Protein AF-A0A371HUL1-F1 (afdb_monomer_lite)

Radius of gyration: 13.03 Å; chains: 1; bounding box: 33×28×36 Å

pLDDT: mean 73.11, std 16.74, range [30.86, 92.0]

Foldseek 3Di:
DPPPFPFDQDPPDDDPDLVQFADDPDWDQDPVRDIFDFSHKNFQDWDDDPPDTDGWMWGWTFDCDVPDPTRITITTD

InterPro domains:
  IPR021109 Aspartic peptidase domain superfamily [G3DSA:2.40.70.10] (13-77)

Sequence (77 aa):
MDLTLEVSRPKHFCVPQLRDLEPTRMVIQLTNKSVVQPLGVLKDVLIQVNELIFLADFYVLDMEDELSGEGFALILG

Organism: Mucuna pruriens (NCBI:txid157652)

Structure (mmCIF, N/CA/C/O backbone):
data_AF-A0A371HUL1-F1
#
_entry.id   AF-A0A371HUL1-F1
#
loop_
_atom_site.group_PDB
_atom_site.id
_atom_site.type_symbol
_atom_site.label_atom_id
_atom_site.label_alt_id
_atom_site.label_comp_id
_atom_site.label_asym_id
_atom_site.label_entity_id
_atom_site.label_seq_id
_atom_site.pdbx_PDB_ins_code
_atom_site.Cartn_x
_atom_site.Cartn_y
_atom_site.Cartn_z
_atom_site.occupancy
_atom_site.B_iso_or_equiv
_atom_site.auth_seq_id
_atom_site.auth_comp_id
_atom_site.auth_asym_id
_atom_site.auth_atom_id
_atom_site.pdbx_PDB_model_num
ATOM 1 N N . MET A 1 1 ? -12.927 15.062 -5.598 1.00 31.16 1 MET A N 1
ATOM 2 C CA . MET A 1 1 ? -12.401 14.582 -4.306 1.00 31.16 1 MET A CA 1
ATOM 3 C C . MET A 1 1 ? -10.962 14.198 -4.582 1.00 31.16 1 MET A C 1
ATOM 5 O O . MET A 1 1 ? -10.677 13.032 -4.798 1.00 31.16 1 MET A O 1
ATOM 9 N N . ASP A 1 2 ? -10.091 15.192 -4.730 1.00 34.19 2 ASP A N 1
ATOM 10 C CA . ASP A 1 2 ? -8.668 14.947 -4.947 1.00 34.19 2 ASP A CA 1
ATOM 11 C C . ASP A 1 2 ? -8.068 14.585 -3.591 1.00 34.19 2 ASP A C 1
ATOM 13 O O . ASP A 1 2 ? -7.830 15.454 -2.754 1.00 34.19 2 ASP A O 1
ATOM 17 N N . LEU A 1 3 ? -7.949 13.284 -3.320 1.00 36.88 3 LEU A N 1
ATOM 18 C CA . LEU A 1 3 ? -7.270 12.799 -2.128 1.00 36.88 3 LEU A CA 1
ATOM 19 C C . LEU A 1 3 ? -5.768 12.908 -2.409 1.00 36.88 3 LEU A C 1
ATOM 21 O O . LEU A 1 3 ? -5.202 12.099 -3.142 1.00 36.88 3 LEU A O 1
ATOM 25 N N . THR A 1 4 ? -5.137 13.964 -1.902 1.00 30.86 4 THR A N 1
ATOM 26 C CA . THR A 1 4 ? -3.683 14.136 -1.945 1.00 30.86 4 THR A CA 1
ATOM 27 C C . THR A 1 4 ? -3.042 12.936 -1.249 1.00 30.86 4 THR A C 1
ATOM 29 O O . THR A 1 4 ? -3.096 12.827 -0.027 1.00 30.86 4 THR A O 1
ATOM 32 N N . LEU A 1 5 ? -2.483 12.006 -2.027 1.00 43.47 5 LEU A N 1
ATOM 33 C CA . LEU A 1 5 ? -1.755 10.850 -1.511 1.00 43.47 5 LEU A CA 1
ATOM 34 C C . LEU A 1 5 ? -0.436 11.347 -0.915 1.00 43.47 5 LEU A C 1
ATOM 36 O O . LEU A 1 5 ? 0.559 11.513 -1.622 1.00 43.47 5 LEU A O 1
ATOM 40 N N . GLU A 1 6 ? -0.430 11.644 0.381 1.00 45.09 6 GLU A N 1
ATOM 41 C CA . GLU A 1 6 ? 0.810 11.909 1.101 1.00 45.09 6 GLU A CA 1
ATOM 42 C C . GLU A 1 6 ? 1.588 10.596 1.214 1.00 45.09 6 GLU A C 1
ATOM 44 O O . GLU A 1 6 ? 1.295 9.736 2.044 1.00 45.09 6 GLU A O 1
ATOM 49 N N . VAL A 1 7 ? 2.583 10.427 0.339 1.00 52.34 7 VAL A N 1
ATOM 50 C CA . VAL A 1 7 ? 3.576 9.355 0.440 1.00 52.34 7 VAL A CA 1
ATOM 51 C C . VAL A 1 7 ? 4.411 9.627 1.688 1.00 52.34 7 VAL A C 1
ATOM 53 O O . VAL A 1 7 ? 5.400 10.359 1.664 1.00 52.34 7 VAL A O 1
ATOM 56 N N . SER A 1 8 ? 3.973 9.079 2.815 1.00 44.09 8 SER A N 1
ATOM 57 C CA . SER A 1 8 ? 4.709 9.161 4.068 1.00 44.09 8 SER A CA 1
ATOM 58 C C . SER A 1 8 ? 5.733 8.032 4.114 1.00 44.09 8 SER A C 1
ATOM 60 O O . SER A 1 8 ? 5.367 6.864 4.017 1.00 44.09 8 SER A O 1
ATOM 62 N N . ARG A 1 9 ? 7.021 8.370 4.266 1.00 53.38 9 ARG A N 1
ATOM 63 C CA . ARG A 1 9 ? 8.080 7.398 4.583 1.00 53.38 9 ARG A CA 1
ATOM 64 C C . ARG A 1 9 ? 7.939 7.014 6.061 1.00 53.38 9 ARG A C 1
ATOM 66 O O . ARG A 1 9 ? 8.323 7.817 6.922 1.00 53.38 9 ARG A O 1
ATOM 73 N N . PRO A 1 10 ? 7.395 5.834 6.402 1.00 49.66 10 PRO A N 1
ATOM 74 C CA . PRO A 1 10 ? 7.148 5.503 7.790 1.00 49.66 10 PRO A CA 1
ATOM 75 C C . PRO A 1 10 ? 8.476 5.141 8.459 1.00 49.66 10 PRO A C 1
ATOM 77 O O . PRO A 1 10 ? 9.120 4.160 8.107 1.00 49.66 10 PRO A O 1
ATOM 80 N N . LYS A 1 11 ? 8.891 5.917 9.464 1.00 51.03 11 LYS A N 1
ATOM 81 C CA . LYS A 1 11 ? 10.164 5.695 10.181 1.00 51.03 11 LYS A CA 1
ATOM 82 C C . LYS A 1 11 ? 10.143 4.494 11.144 1.00 51.03 11 LYS A C 1
ATOM 84 O O . LYS A 1 11 ? 11.176 4.163 11.715 1.00 51.03 11 LYS A O 1
ATOM 89 N N . HIS A 1 12 ? 8.985 3.853 11.325 1.00 53.44 12 HIS A N 1
ATOM 90 C CA . HIS A 1 12 ? 8.772 2.753 12.277 1.00 53.44 12 HIS A CA 1
ATOM 91 C C . HIS A 1 12 ? 8.022 1.554 11.685 1.00 53.44 12 HIS A C 1
ATOM 93 O O . HIS A 1 12 ? 7.530 0.711 12.431 1.00 53.44 12 HIS A O 1
ATOM 99 N N . PHE A 1 13 ? 7.929 1.462 10.359 1.00 53.03 13 PHE A N 1
ATOM 100 C CA . PHE A 1 13 ? 7.274 0.336 9.707 1.00 53.03 13 PHE A CA 1
ATOM 101 C C . PHE A 1 13 ? 8.326 -0.581 9.088 1.00 53.03 13 PHE A C 1
ATOM 103 O O . PHE A 1 13 ? 9.039 -0.191 8.167 1.00 53.03 13 PHE A O 1
ATOM 110 N N . CYS A 1 14 ? 8.445 -1.795 9.622 1.00 57.69 14 CYS A N 1
ATOM 111 C CA . CYS A 1 14 ? 9.186 -2.854 8.955 1.00 57.69 14 CYS A CA 1
ATOM 112 C C . CYS A 1 14 ? 8.269 -3.409 7.865 1.00 57.69 14 CYS A C 1
ATOM 114 O O . CYS A 1 14 ? 7.176 -3.883 8.173 1.00 57.69 14 CYS A O 1
ATOM 116 N N . VAL A 1 15 ? 8.677 -3.288 6.601 1.00 59.56 15 VAL A N 1
ATOM 117 C CA . VAL A 1 15 ? 7.909 -3.857 5.491 1.00 59.56 15 VAL A CA 1
ATOM 118 C C . VAL A 1 15 ? 7.866 -5.377 5.690 1.00 59.56 15 VAL A C 1
ATOM 120 O O . VAL A 1 15 ? 8.928 -5.975 5.894 1.00 59.56 15 VAL A O 1
ATOM 123 N N . PRO A 1 16 ? 6.674 -6.004 5.681 1.00 62.69 16 PRO A N 1
ATOM 124 C CA . PRO A 1 16 ? 6.554 -7.456 5.731 1.00 62.69 16 PRO A CA 1
ATOM 125 C C . PRO A 1 16 ? 7.383 -8.097 4.621 1.00 62.69 16 PRO A C 1
ATOM 127 O O . PRO A 1 16 ? 7.634 -7.477 3.583 1.00 62.69 16 PRO A O 1
ATOM 130 N N . GLN A 1 17 ? 7.806 -9.346 4.805 1.00 65.88 17 GLN A N 1
ATOM 131 C CA . GLN A 1 17 ? 8.490 -10.038 3.715 1.00 65.88 17 GLN A CA 1
ATOM 132 C C . GLN A 1 17 ? 7.535 -10.091 2.516 1.00 65.88 17 GLN A C 1
ATOM 134 O O . GLN A 1 17 ? 6.334 -10.239 2.709 1.00 65.88 17 GLN A O 1
ATOM 139 N N . LEU A 1 18 ? 8.034 -10.021 1.275 1.00 67.31 18 LEU A N 1
ATOM 140 C CA . LEU A 1 18 ? 7.182 -10.025 0.066 1.00 67.31 18 LEU A CA 1
ATOM 141 C C . LEU A 1 18 ? 6.154 -11.173 0.022 1.00 67.31 18 LEU A C 1
ATOM 143 O O . LEU A 1 18 ? 5.158 -11.083 -0.685 1.00 67.31 18 LEU A O 1
ATOM 147 N N . ARG A 1 19 ? 6.391 -12.253 0.776 1.00 71.06 19 ARG A N 1
ATOM 148 C CA . ARG A 1 19 ? 5.476 -13.392 0.933 1.00 71.06 19 ARG A CA 1
ATOM 149 C C . ARG A 1 19 ? 4.181 -13.060 1.672 1.00 71.06 19 ARG A C 1
ATOM 151 O O . ARG A 1 19 ? 3.202 -13.766 1.471 1.00 71.06 19 ARG A O 1
ATOM 158 N N . ASP A 1 20 ? 4.196 -12.038 2.516 1.00 81.69 20 ASP A N 1
ATOM 159 C CA . ASP A 1 20 ? 3.055 -11.614 3.328 1.00 81.69 20 ASP A CA 1
ATOM 160 C C . ASP A 1 20 ? 2.159 -10.620 2.569 1.00 81.69 20 ASP A C 1
ATOM 162 O O . ASP A 1 20 ? 1.118 -10.204 3.074 1.00 81.69 20 ASP A O 1
ATOM 166 N N . LEU A 1 21 ? 2.571 -10.213 1.362 1.00 86.81 21 LEU A N 1
ATOM 167 C CA . LEU A 1 21 ? 1.790 -9.342 0.499 1.00 86.81 21 LEU A CA 1
ATOM 168 C C . LEU A 1 21 ? 0.840 -10.161 -0.366 1.00 86.81 21 LEU A C 1
ATOM 170 O O . LEU A 1 21 ? 1.245 -11.092 -1.065 1.00 86.81 21 LEU A O 1
ATOM 174 N N . GLU A 1 22 ? -0.418 -9.740 -0.401 1.00 88.75 22 GLU A N 1
ATOM 175 C CA . GLU A 1 22 ? -1.388 -10.279 -1.340 1.00 88.75 22 GLU A CA 1
ATOM 176 C C . GLU A 1 22 ? -1.066 -9.764 -2.753 1.00 88.75 22 GLU A C 1
ATOM 178 O O . GLU A 1 22 ? -1.015 -8.543 -2.966 1.00 88.75 22 GLU A O 1
ATOM 183 N N . PRO A 1 23 ? -0.856 -10.651 -3.744 1.00 87.12 23 PRO A N 1
ATOM 184 C CA . PRO A 1 23 ? -0.563 -10.233 -5.107 1.00 87.12 23 PRO A CA 1
ATOM 185 C C . PRO A 1 23 ? -1.686 -9.366 -5.677 1.00 87.12 23 PRO A C 1
ATOM 187 O O . PRO A 1 23 ? -2.867 -9.705 -5.582 1.00 87.12 23 PRO A O 1
ATOM 190 N N . THR A 1 24 ? -1.321 -8.276 -6.349 1.00 86.25 24 THR A N 1
ATOM 191 C CA . THR A 1 24 ? -2.283 -7.405 -7.030 1.00 86.25 24 THR A CA 1
ATOM 192 C C . THR A 1 24 ? -1.911 -7.178 -8.489 1.00 86.25 24 THR A C 1
ATOM 194 O O . THR A 1 24 ? -0.742 -7.157 -8.868 1.00 86.25 24 THR A O 1
ATOM 197 N N . ARG A 1 25 ? -2.937 -7.014 -9.330 1.00 87.75 25 ARG A N 1
ATOM 198 C CA . ARG A 1 25 ? -2.804 -6.617 -10.744 1.00 87.75 25 ARG A CA 1
ATOM 199 C C . ARG A 1 25 ? -3.123 -5.137 -10.959 1.00 87.75 25 ARG A C 1
ATOM 201 O O . ARG A 1 25 ? -3.339 -4.711 -12.090 1.00 87.75 25 ARG A O 1
ATOM 208 N N . MET A 1 26 ? -3.220 -4.374 -9.874 1.00 85.19 26 MET A N 1
ATOM 209 C CA . MET A 1 26 ? -3.471 -2.943 -9.930 1.00 85.19 26 MET A CA 1
ATOM 210 C C . MET A 1 26 ? -2.242 -2.196 -10.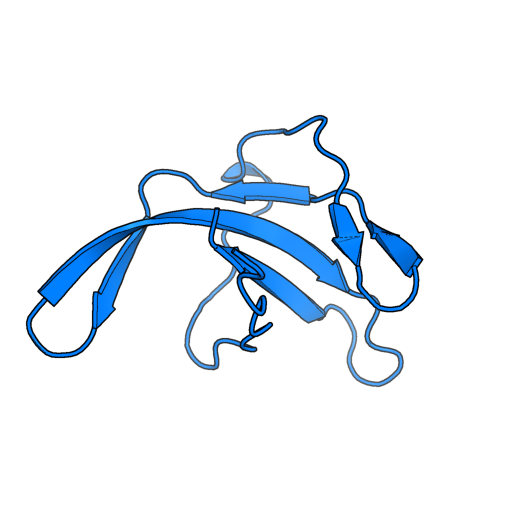451 1.00 85.19 26 MET A C 1
ATOM 212 O O . MET A 1 26 ? -1.107 -2.629 -10.276 1.00 85.19 26 MET A O 1
ATOM 216 N N . VAL A 1 27 ? -2.489 -1.053 -11.081 1.00 86.00 27 VAL A N 1
ATOM 217 C CA . VAL A 1 27 ? -1.464 -0.132 -11.560 1.00 86.00 27 VAL A CA 1
ATOM 218 C C . VAL A 1 27 ? -1.822 1.256 -11.048 1.00 86.00 27 VAL A C 1
ATOM 220 O O . VAL A 1 27 ? -2.983 1.659 -11.134 1.00 86.00 27 VAL A O 1
ATOM 223 N N . ILE A 1 28 ? -0.843 1.974 -10.503 1.00 85.25 28 ILE A N 1
ATOM 224 C CA . ILE A 1 28 ? -1.038 3.309 -9.937 1.00 85.25 28 ILE A CA 1
ATOM 225 C C . ILE A 1 28 ? -0.330 4.319 -10.832 1.00 85.25 28 ILE A C 1
ATOM 227 O O . ILE A 1 28 ? 0.853 4.177 -11.143 1.00 85.25 28 ILE A O 1
ATOM 231 N N . GLN A 1 29 ? -1.065 5.347 -11.247 1.00 86.81 29 GLN A N 1
ATOM 232 C CA . GLN A 1 29 ? -0.496 6.491 -11.939 1.00 86.81 29 GLN A CA 1
ATOM 233 C C . GLN A 1 29 ? -0.240 7.607 -10.929 1.00 86.81 29 GLN A C 1
ATOM 235 O O . GLN A 1 29 ? -1.162 8.090 -10.275 1.00 86.81 29 GLN A O 1
ATOM 240 N N . LEU A 1 30 ? 1.020 8.009 -10.810 1.00 82.69 30 LEU A N 1
ATOM 241 C CA . LEU A 1 30 ? 1.441 9.092 -9.932 1.00 82.69 30 LEU A CA 1
ATOM 242 C C . LEU A 1 30 ? 1.248 10.457 -10.616 1.00 82.69 30 LEU A C 1
ATOM 244 O O . LEU A 1 30 ? 1.129 10.561 -11.840 1.00 82.69 30 LEU A O 1
ATOM 248 N N . THR A 1 31 ? 1.261 11.540 -9.836 1.00 82.19 31 THR A N 1
ATOM 249 C CA . THR A 1 31 ? 1.077 12.917 -10.344 1.00 82.19 31 THR A CA 1
ATOM 250 C C . THR A 1 31 ? 2.201 13.363 -11.286 1.00 82.19 31 THR A C 1
ATOM 252 O O . THR A 1 31 ? 1.985 14.178 -12.183 1.00 82.19 31 THR A O 1
ATOM 255 N N . ASN A 1 32 ? 3.396 12.783 -11.148 1.00 81.88 32 ASN A N 1
ATOM 256 C CA . ASN A 1 32 ? 4.509 12.947 -12.094 1.00 81.88 32 ASN A CA 1
ATOM 257 C C . ASN A 1 32 ? 4.298 12.164 -13.411 1.00 81.88 32 ASN A C 1
ATOM 259 O O . ASN A 1 32 ? 5.184 12.149 -14.262 1.00 81.88 32 ASN A O 1
ATOM 263 N N . LYS A 1 33 ? 3.132 11.523 -13.578 1.00 83.06 33 LYS A N 1
ATOM 264 C CA . LYS A 1 33 ? 2.745 10.660 -14.699 1.00 83.06 33 LYS A CA 1
ATOM 265 C C . LYS A 1 33 ? 3.560 9.372 -14.815 1.00 83.06 33 LYS A C 1
ATOM 267 O O . LYS A 1 33 ? 3.409 8.674 -15.816 1.00 83.06 33 LYS A O 1
ATOM 272 N N . SER A 1 34 ? 4.387 9.035 -13.825 1.00 81.50 34 SER A N 1
ATOM 273 C CA . SER A 1 34 ? 4.982 7.707 -13.767 1.00 81.50 34 SER A CA 1
ATOM 274 C C . SER A 1 34 ? 3.910 6.684 -13.411 1.00 81.50 34 SER A C 1
ATOM 276 O O . SER A 1 34 ? 2.913 6.979 -12.746 1.00 81.50 34 SER A O 1
ATOM 278 N N . VAL A 1 35 ? 4.114 5.474 -13.910 1.00 84.19 35 VAL A N 1
ATOM 279 C CA . VAL A 1 35 ? 3.210 4.351 -13.722 1.00 84.19 35 VAL A CA 1
ATOM 280 C C . VAL A 1 35 ? 3.970 3.313 -12.919 1.00 84.19 35 VAL A C 1
ATOM 282 O O . VAL A 1 35 ? 5.048 2.893 -13.333 1.00 84.19 35 VAL A O 1
ATOM 285 N N . VAL A 1 36 ? 3.429 2.936 -11.765 1.00 83.75 36 VAL A N 1
ATOM 286 C CA . VAL A 1 36 ? 4.053 1.982 -10.846 1.00 83.75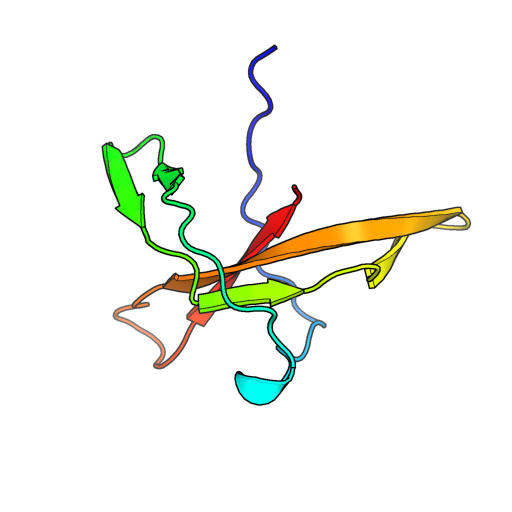 36 VAL A CA 1
ATOM 287 C C . VAL A 1 36 ? 3.108 0.815 -10.600 1.00 83.75 36 VAL A C 1
ATOM 289 O O . VAL A 1 36 ? 1.900 0.994 -10.419 1.00 83.75 36 VAL A O 1
ATOM 292 N N . GLN A 1 37 ? 3.663 -0.392 -10.616 1.00 87.44 37 GLN A N 1
ATOM 293 C CA . GLN A 1 37 ? 2.952 -1.591 -10.203 1.00 87.44 37 GLN A CA 1
ATOM 294 C C . GLN A 1 37 ? 3.326 -1.885 -8.746 1.00 87.44 37 GLN A C 1
ATOM 296 O O . GLN A 1 37 ? 4.513 -2.034 -8.457 1.00 87.44 37 GLN A O 1
ATOM 301 N N . PRO A 1 38 ? 2.352 -1.963 -7.823 1.00 87.88 38 PRO A N 1
ATOM 302 C CA . PRO A 1 38 ? 2.632 -2.383 -6.462 1.00 87.88 38 PRO A CA 1
ATOM 303 C C . PRO A 1 38 ? 3.192 -3.803 -6.420 1.00 87.88 38 PRO A C 1
ATOM 305 O O . PRO A 1 38 ? 2.757 -4.675 -7.174 1.00 87.88 38 PRO A O 1
ATOM 308 N N . LEU A 1 39 ? 4.098 -4.044 -5.479 1.00 88.00 39 LEU A N 1
ATOM 309 C CA . LEU A 1 39 ? 4.590 -5.378 -5.140 1.00 88.00 39 LEU A CA 1
ATOM 310 C C . LEU A 1 39 ? 3.468 -6.253 -4.572 1.00 88.00 39 LEU A C 1
ATOM 312 O O . LEU A 1 39 ? 3.448 -7.462 -4.783 1.00 88.00 39 LEU 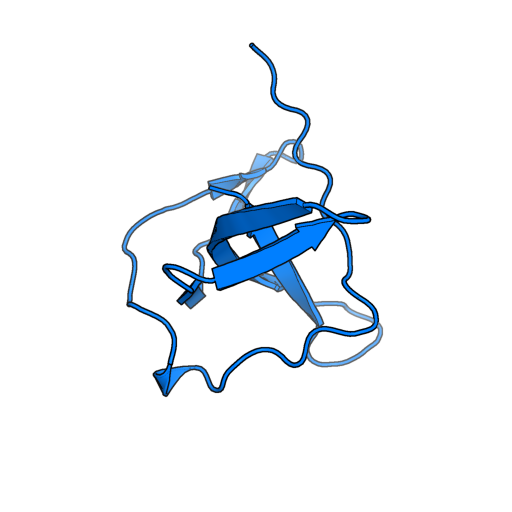A O 1
ATOM 316 N N . GLY A 1 40 ? 2.510 -5.628 -3.889 1.00 89.12 40 GLY A N 1
ATOM 317 C CA . GLY A 1 40 ? 1.313 -6.279 -3.385 1.00 89.12 40 GLY A CA 1
ATOM 318 C C . GLY A 1 40 ? 0.526 -5.382 -2.440 1.00 89.12 40 GLY A C 1
ATOM 319 O O . GLY A 1 40 ? 0.823 -4.191 -2.292 1.00 89.12 40 GLY A O 1
ATOM 320 N N . VAL A 1 41 ? -0.497 -5.966 -1.825 1.00 88.38 41 VAL A N 1
ATOM 321 C CA . VAL A 1 41 ? -1.355 -5.307 -0.840 1.00 88.38 41 VAL A CA 1
ATOM 322 C C . VAL A 1 41 ? -1.141 -5.955 0.512 1.00 88.38 41 VAL A C 1
ATOM 324 O O . VAL A 1 41 ? -1.196 -7.176 0.640 1.00 88.38 41 VAL A O 1
ATOM 327 N N . LEU A 1 42 ? -0.939 -5.130 1.526 1.00 87.00 42 LEU A N 1
ATOM 328 C CA . LEU A 1 42 ? -1.006 -5.544 2.910 1.00 87.00 42 LEU A CA 1
ATOM 329 C C . LEU A 1 42 ? -2.405 -5.225 3.433 1.00 87.00 42 LEU A C 1
ATOM 331 O O . LEU A 1 42 ? -2.780 -4.056 3.499 1.00 87.00 42 LEU A O 1
ATOM 335 N N . LYS A 1 43 ? -3.181 -6.262 3.742 1.00 87.31 43 LYS A N 1
ATOM 336 C CA . LYS A 1 43 ? -4.586 -6.128 4.134 1.00 87.31 43 LYS A CA 1
ATOM 337 C C . LYS A 1 43 ? -4.777 -6.081 5.641 1.00 87.31 43 LYS A C 1
ATOM 339 O O . LYS A 1 43 ? -3.971 -6.650 6.377 1.00 87.31 43 LYS A O 1
ATOM 344 N N . ASP A 1 44 ? -5.875 -5.458 6.065 1.00 87.12 44 ASP A N 1
ATOM 345 C CA . ASP A 1 44 ? -6.376 -5.477 7.445 1.00 87.12 44 ASP A CA 1
ATOM 346 C C . ASP A 1 44 ? -5.324 -5.029 8.481 1.00 87.12 44 ASP A C 1
ATOM 348 O O . ASP A 1 44 ? -5.226 -5.555 9.595 1.00 87.12 44 ASP A O 1
ATOM 352 N N . VAL A 1 45 ? -4.511 -4.034 8.121 1.00 83.56 45 VAL A N 1
ATOM 353 C CA . VAL A 1 45 ? -3.466 -3.504 8.997 1.00 83.56 45 VAL A CA 1
ATOM 354 C C . VAL A 1 45 ? -4.083 -2.550 10.000 1.00 83.56 45 VAL A C 1
ATOM 356 O O . VAL A 1 45 ? -4.752 -1.585 9.635 1.00 83.56 45 VAL A O 1
ATOM 359 N N . LEU A 1 46 ? -3.809 -2.788 11.280 1.00 85.50 46 LEU A N 1
ATOM 360 C CA . LEU A 1 46 ? -4.210 -1.891 12.355 1.00 85.50 46 LEU A CA 1
ATOM 361 C C . LEU A 1 46 ? -3.230 -0.717 12.453 1.00 85.50 46 LEU A C 1
ATOM 363 O O . LEU A 1 46 ? -2.078 -0.884 12.854 1.00 85.50 46 LEU A O 1
ATOM 367 N N . ILE A 1 47 ? -3.700 0.481 12.123 1.00 82.44 47 ILE A N 1
ATOM 368 C CA . ILE A 1 47 ? -2.979 1.737 12.318 1.00 82.44 47 ILE A CA 1
ATOM 369 C C . ILE A 1 47 ? -3.528 2.410 13.565 1.00 82.44 47 ILE A C 1
ATOM 371 O O . ILE A 1 47 ? -4.726 2.677 13.664 1.00 82.44 47 ILE A O 1
ATOM 375 N N . GLN A 1 48 ? -2.644 2.740 14.498 1.00 82.50 48 GLN A N 1
ATOM 376 C CA . GLN A 1 48 ? -2.999 3.573 15.634 1.00 82.50 48 GLN A CA 1
ATOM 377 C C . GLN A 1 48 ? -2.674 5.040 15.336 1.00 82.50 48 GLN A C 1
ATOM 379 O O . GLN A 1 48 ? -1.526 5.386 15.056 1.00 82.50 48 GLN A O 1
ATOM 384 N N . VAL A 1 49 ? -3.679 5.908 15.440 1.00 80.62 49 VAL A N 1
ATOM 385 C CA . VAL A 1 49 ? -3.527 7.365 15.372 1.00 80.62 49 VAL A CA 1
ATOM 386 C C . VAL A 1 49 ? -4.065 7.945 16.672 1.00 80.62 49 VAL A C 1
ATOM 388 O O . VAL A 1 49 ? -5.271 7.946 16.922 1.00 80.62 49 VAL A O 1
ATOM 391 N N . ASN A 1 50 ? -3.153 8.433 17.513 1.00 87.62 50 ASN A N 1
ATOM 392 C CA . ASN A 1 50 ? -3.438 8.824 18.894 1.00 87.62 50 ASN A CA 1
ATOM 393 C C . ASN A 1 50 ? -4.069 7.656 19.683 1.00 87.62 50 ASN A C 1
ATOM 395 O O . ASN A 1 50 ? -3.441 6.615 19.867 1.00 87.62 50 ASN A O 1
ATOM 399 N N . GLU A 1 51 ? -5.308 7.820 20.142 1.00 92.00 51 GLU A N 1
ATOM 400 C CA . GLU A 1 51 ? -6.050 6.823 20.924 1.00 92.00 51 GLU A CA 1
ATOM 401 C C . GLU A 1 51 ? -7.000 5.972 20.064 1.00 92.00 51 GLU A C 1
ATOM 403 O O . GLU A 1 51 ? -7.704 5.112 20.588 1.00 92.00 51 GLU A O 1
ATOM 408 N N . LEU A 1 52 ? -7.036 6.196 18.745 1.00 86.62 52 LEU A N 1
ATOM 409 C CA . LEU A 1 52 ? -7.919 5.484 17.821 1.00 86.62 52 LEU A CA 1
ATOM 410 C C . LEU A 1 52 ? -7.142 4.453 17.003 1.00 86.62 52 LEU A C 1
ATOM 412 O O . LEU A 1 52 ? -6.014 4.708 16.580 1.00 86.62 52 LEU A O 1
ATOM 416 N N . ILE A 1 53 ? -7.771 3.302 16.760 1.00 86.88 53 ILE A N 1
ATOM 417 C CA . ILE A 1 53 ? -7.233 2.221 15.932 1.00 86.88 53 ILE A CA 1
ATOM 418 C C . ILE A 1 53 ? -8.123 2.065 14.702 1.00 86.88 53 ILE A C 1
ATOM 420 O O . ILE A 1 53 ? -9.341 1.925 14.825 1.00 86.88 53 ILE A O 1
ATOM 424 N N . PHE A 1 54 ? -7.502 2.063 13.529 1.00 84.88 54 PHE A N 1
ATOM 425 C CA . PHE A 1 54 ? -8.163 1.904 12.242 1.00 84.88 54 PHE A CA 1
ATOM 426 C C . PHE A 1 54 ? -7.621 0.676 11.528 1.00 84.88 54 PHE A C 1
ATOM 428 O O . PHE A 1 54 ? -6.413 0.465 11.507 1.00 84.88 54 PHE A O 1
ATOM 435 N N . LEU A 1 55 ? -8.512 -0.110 10.931 1.00 86.69 55 LEU A N 1
ATOM 436 C CA . LEU A 1 55 ? -8.133 -1.099 9.928 1.00 86.69 55 LEU A CA 1
ATOM 437 C C . LEU A 1 55 ? -7.981 -0.402 8.580 1.00 86.69 55 LEU A C 1
ATOM 439 O O . LEU A 1 55 ? -8.823 0.418 8.211 1.00 86.69 55 LEU A O 1
ATOM 443 N N . ALA A 1 56 ? -6.911 -0.730 7.872 1.00 85.25 56 ALA A N 1
ATOM 444 C CA . ALA A 1 56 ? -6.568 -0.128 6.601 1.00 85.25 56 ALA A CA 1
ATOM 445 C C . ALA A 1 56 ? -5.763 -1.092 5.731 1.00 85.25 56 ALA A C 1
ATOM 447 O O . ALA A 1 56 ? -4.959 -1.880 6.232 1.00 85.25 56 ALA A O 1
ATOM 448 N N . ASP A 1 57 ? -5.938 -0.955 4.422 1.00 87.19 57 ASP A N 1
ATOM 449 C CA . ASP A 1 57 ? -5.156 -1.677 3.430 1.00 87.19 57 ASP A CA 1
ATOM 450 C C . ASP A 1 57 ? -4.065 -0.764 2.862 1.00 87.19 57 ASP A C 1
ATOM 452 O O . ASP A 1 57 ? -4.288 0.425 2.615 1.00 87.19 57 ASP A O 1
ATOM 456 N N . PHE A 1 58 ? -2.884 -1.328 2.616 1.00 86.06 58 PHE A N 1
ATOM 457 C CA . PHE A 1 58 ? -1.748 -0.601 2.059 1.00 86.06 58 PHE A CA 1
ATOM 458 C C . PHE A 1 58 ? -1.221 -1.247 0.788 1.00 86.06 58 PHE A C 1
ATOM 460 O O . PHE A 1 58 ? -0.941 -2.442 0.756 1.00 86.06 58 PHE A O 1
ATOM 467 N N . TYR A 1 59 ? -0.978 -0.438 -0.236 1.00 87.25 59 TYR A N 1
ATOM 468 C CA . TYR A 1 59 ? -0.220 -0.838 -1.415 1.00 87.25 59 TYR A CA 1
ATOM 469 C C . TYR A 1 59 ? 1.265 -0.612 -1.165 1.00 87.25 59 TYR A C 1
ATOM 471 O O . TYR A 1 59 ? 1.679 0.516 -0.890 1.00 87.25 59 TYR A O 1
ATOM 479 N N . VAL A 1 60 ? 2.063 -1.670 -1.292 1.00 86.00 60 VAL A N 1
ATOM 480 C CA . VAL A 1 60 ? 3.522 -1.584 -1.186 1.00 86.00 60 VAL A CA 1
ATOM 481 C C . VAL A 1 60 ? 4.103 -1.330 -2.566 1.00 86.00 60 VAL A C 1
ATOM 483 O O . VAL A 1 60 ? 3.919 -2.133 -3.478 1.00 86.00 60 VAL A O 1
ATOM 486 N N . LEU A 1 61 ? 4.799 -0.213 -2.725 1.00 84.56 61 LEU A N 1
ATOM 487 C CA . LEU A 1 61 ? 5.508 0.154 -3.942 1.00 84.56 61 LEU A CA 1
ATOM 488 C C . LEU A 1 61 ? 7.007 -0.043 -3.753 1.00 84.56 61 L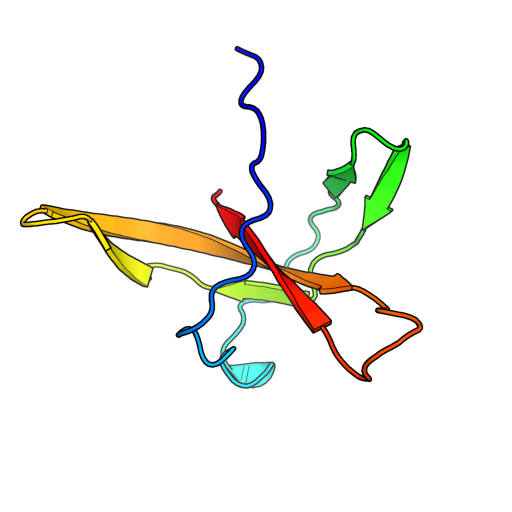EU A C 1
ATOM 490 O O . LEU A 1 61 ? 7.554 0.372 -2.731 1.00 84.56 61 LEU A O 1
ATOM 494 N N . ASP A 1 62 ? 7.655 -0.611 -4.764 1.00 78.69 62 ASP A N 1
ATOM 495 C CA . ASP A 1 62 ? 9.106 -0.542 -4.907 1.00 78.69 62 ASP A CA 1
ATOM 496 C C . ASP A 1 62 ? 9.466 0.832 -5.483 1.00 78.69 62 ASP A C 1
ATOM 498 O O . ASP A 1 62 ? 9.015 1.178 -6.581 1.00 78.69 62 ASP A O 1
ATOM 502 N N . MET A 1 63 ? 10.193 1.655 -4.729 1.00 73.12 63 MET A N 1
ATOM 503 C CA . MET A 1 63 ? 10.737 2.910 -5.237 1.00 73.12 63 MET A CA 1
ATOM 504 C C . MET A 1 63 ? 12.255 2.783 -5.309 1.00 73.12 63 MET A C 1
ATOM 506 O O . MET A 1 63 ? 12.947 2.646 -4.302 1.00 73.12 63 MET A O 1
ATOM 510 N N . GLU A 1 64 ? 12.780 2.854 -6.526 1.00 63.22 64 GLU A N 1
ATOM 511 C CA . GLU A 1 64 ? 14.217 2.887 -6.763 1.00 63.22 64 GLU A CA 1
ATOM 512 C C . GLU A 1 64 ? 14.758 4.243 -6.267 1.00 63.22 64 GLU A C 1
ATOM 514 O O . GLU A 1 64 ? 14.665 5.265 -6.947 1.00 63.22 64 GLU A O 1
ATOM 519 N N . ASP A 1 65 ? 15.232 4.289 -5.019 1.00 58.50 65 ASP A N 1
ATOM 520 C CA . ASP A 1 65 ? 15.897 5.466 -4.454 1.00 58.50 65 ASP A CA 1
ATOM 521 C C . ASP A 1 65 ? 17.384 5.402 -4.850 1.00 58.50 65 ASP A C 1
ATOM 523 O O . ASP A 1 65 ? 18.168 4.642 -4.281 1.00 58.50 65 ASP A O 1
ATOM 527 N N . GLU A 1 66 ? 17.787 6.238 -5.812 1.00 52.25 66 GLU A N 1
ATOM 528 C CA . GLU A 1 66 ? 19.154 6.367 -6.367 1.00 52.25 66 GLU A CA 1
ATOM 529 C C . GLU A 1 66 ? 20.268 6.604 -5.313 1.00 52.25 66 GLU A C 1
ATOM 531 O O . GLU A 1 66 ? 21.453 6.604 -5.640 1.00 52.25 66 GLU A O 1
ATOM 536 N N . LEU A 1 67 ? 19.924 6.832 -4.039 1.00 53.41 67 LEU A N 1
ATOM 537 C CA . LEU A 1 67 ? 20.868 7.191 -2.970 1.00 53.41 67 LEU A CA 1
ATOM 538 C C . LEU A 1 67 ? 20.904 6.222 -1.779 1.00 53.41 67 LEU A C 1
ATOM 540 O O . LEU A 1 67 ? 21.808 6.321 -0.948 1.00 53.41 67 LEU A O 1
ATOM 544 N N . SER A 1 68 ? 19.972 5.279 -1.672 1.00 53.12 68 SER A N 1
ATOM 545 C CA . SER A 1 68 ? 19.977 4.284 -0.598 1.00 53.12 68 SER A CA 1
ATOM 546 C C . SER A 1 68 ? 19.199 3.065 -1.061 1.00 53.12 68 SER A C 1
ATOM 548 O O . SER A 1 68 ? 17.976 3.128 -1.131 1.00 53.12 68 SER A O 1
ATOM 550 N N . GLY A 1 69 ? 19.916 1.994 -1.409 1.00 52.00 69 GLY A N 1
ATOM 551 C CA . GLY A 1 69 ? 19.323 0.757 -1.912 1.00 52.00 69 GLY A CA 1
ATOM 552 C C . GLY A 1 69 ? 18.087 0.337 -1.114 1.00 52.00 69 GLY A C 1
ATOM 553 O O . GLY A 1 69 ? 18.140 0.270 0.112 1.00 52.00 69 GLY A O 1
ATOM 554 N N . GLU A 1 70 ? 17.009 0.079 -1.856 1.00 57.66 70 GLU A N 1
ATOM 555 C CA . GLU A 1 70 ? 15.724 -0.480 -1.415 1.00 57.66 70 GLU A CA 1
ATOM 556 C C . GLU A 1 70 ? 14.897 0.442 -0.496 1.00 57.66 70 GLU A C 1
ATOM 558 O O . GLU A 1 70 ? 14.822 0.273 0.723 1.00 57.66 70 GLU A O 1
ATOM 563 N N . GLY A 1 71 ? 14.223 1.427 -1.102 1.00 63.47 71 GLY A N 1
ATOM 564 C CA . GLY A 1 71 ? 13.199 2.238 -0.445 1.00 63.47 71 GLY A CA 1
ATOM 565 C C . GLY A 1 71 ? 11.794 1.785 -0.846 1.00 63.47 71 GLY A C 1
ATOM 566 O O . GLY A 1 71 ? 11.386 1.953 -1.987 1.00 63.47 71 GLY A O 1
ATOM 567 N N . PHE A 1 72 ? 11.003 1.260 0.090 1.00 72.00 72 PHE A N 1
ATOM 568 C CA . PHE A 1 72 ? 9.584 0.997 -0.171 1.00 72.00 72 PHE A CA 1
A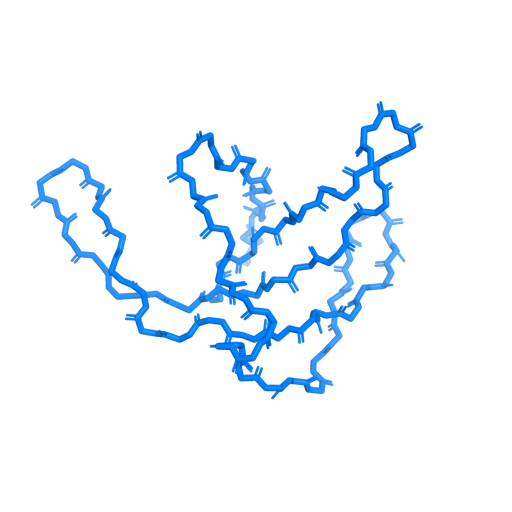TOM 569 C C . PHE A 1 72 ? 8.723 2.206 0.193 1.00 72.00 72 PHE A C 1
ATOM 571 O O . PHE A 1 72 ? 8.975 2.900 1.183 1.00 72.00 72 PHE A O 1
ATOM 578 N N . ALA A 1 73 ? 7.653 2.416 -0.566 1.00 77.00 73 ALA A N 1
ATOM 579 C CA . ALA A 1 73 ? 6.609 3.379 -0.236 1.00 77.00 73 ALA A CA 1
ATOM 580 C C . ALA A 1 73 ? 5.276 2.671 0.003 1.00 77.00 73 ALA A C 1
ATOM 582 O O . ALA A 1 73 ? 4.963 1.678 -0.650 1.00 77.00 73 ALA A O 1
ATOM 583 N N . LEU A 1 74 ? 4.481 3.205 0.931 1.00 80.06 74 LEU A N 1
ATOM 584 C CA . LEU A 1 74 ? 3.143 2.708 1.233 1.00 80.06 74 LEU A CA 1
ATOM 585 C C . LEU A 1 74 ? 2.102 3.732 0.797 1.00 80.06 74 LEU A C 1
ATOM 587 O O . LEU A 1 74 ? 2.22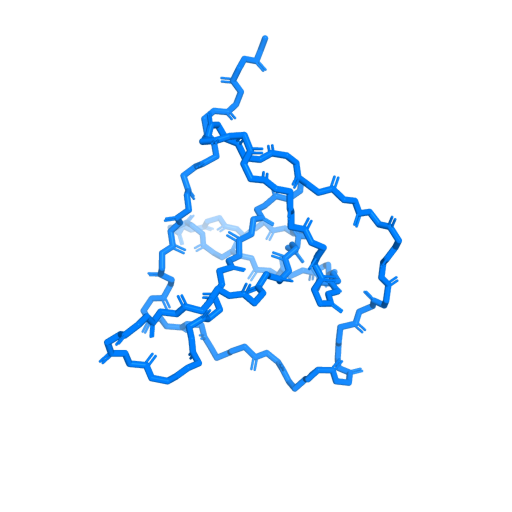1 4.916 1.117 1.00 80.06 74 LEU A O 1
ATOM 591 N N . ILE A 1 75 ? 1.075 3.263 0.096 1.00 81.06 75 ILE A N 1
ATOM 592 C CA . ILE A 1 75 ? -0.105 4.059 -0.244 1.00 81.06 75 ILE A CA 1
ATOM 593 C C . ILE A 1 75 ? -1.307 3.457 0.473 1.00 81.06 75 ILE A C 1
ATOM 595 O O . ILE A 1 75 ? -1.546 2.257 0.364 1.00 81.06 75 ILE A O 1
ATOM 599 N N . LEU A 1 76 ? -2.053 4.291 1.192 1.00 81.31 76 LEU A N 1
ATOM 600 C CA . LEU A 1 76 ? -3.319 3.913 1.811 1.00 81.31 76 LEU A CA 1
ATOM 601 C C . LEU A 1 76 ? -4.401 3.760 0.730 1.00 81.31 76 LEU A C 1
ATOM 603 O O . LEU A 1 76 ? -4.545 4.650 -0.113 1.00 81.31 76 LEU A O 1
ATOM 607 N N . GLY A 1 77 ? -5.102 2.625 0.743 1.00 71.12 77 GLY A N 1
ATOM 608 C CA . GLY A 1 77 ? -6.213 2.323 -0.167 1.00 71.12 77 GLY A CA 1
ATOM 609 C C . GLY A 1 77 ? -7.549 2.936 0.220 1.00 71.12 77 GLY A C 1
ATOM 610 O O . GLY A 1 77 ? -7.725 3.308 1.401 1.00 71.12 77 GLY A O 1
#

Secondary structure (DSSP, 8-state):
----------TT-PPPPGGGSBP----EE-TTS-EE--SEEEEEEEEEETTEEEEEEEEEEEE--TTSS-EEEEEE-